Protein AF-A0A954N525-F1 (afdb_monomer_lite)

Sequence (73 aa):
MTNDSSRRDFLKNSSAVLLAAQALGSHRLYAAAPMKKLNIAIIGCGGIMGTHVKGLAARKDEVTIPWLCDVDP

Secondary structure (DSSP, 8-state):
------HHHHHHHHHHHHHHHHHT-TTTTT-----SSEEEEEE--SHHHHHHHHHHHHHT-SEEEEEEE-S--

Radius of gyration: 22.91 Å; chains: 1; bounding box: 68×28×31 Å

Structure (mmCIF, N/CA/C/O backbone):
data_AF-A0A954N525-F1
#
_entry.id   AF-A0A954N525-F1
#
loop_
_atom_site.group_PDB
_atom_site.id
_atom_site.type_symbol
_atom_site.label_atom_id
_atom_site.label_alt_id
_atom_site.label_comp_id
_atom_site.label_asym_id
_atom_site.label_entity_id
_atom_site.label_seq_id
_atom_site.pdbx_PDB_ins_code
_atom_site.Cartn_x
_atom_site.Cartn_y
_atom_site.Cartn_z
_atom_site.occupancy
_atom_site.B_iso_or_equiv
_atom_site.auth_seq_id
_atom_site.auth_comp_id
_atom_site.auth_asym_id
_atom_site.auth_atom_id
_atom_site.pdbx_PDB_model_num
ATOM 1 N N . MET A 1 1 ? -59.887 7.128 -10.438 1.00 41.59 1 MET A N 1
ATOM 2 C CA . MET A 1 1 ? -58.985 6.709 -9.347 1.00 41.59 1 MET A CA 1
ATOM 3 C C . MET A 1 1 ? -57.587 7.181 -9.717 1.00 41.59 1 MET A C 1
ATOM 5 O O . MET A 1 1 ? -56.878 6.483 -10.425 1.00 41.59 1 MET A O 1
ATOM 9 N N . THR A 1 2 ? -57.247 8.417 -9.360 1.00 48.97 2 THR A N 1
ATOM 10 C CA . THR A 1 2 ? -55.925 9.008 -9.601 1.00 48.97 2 THR A CA 1
ATOM 11 C C . THR A 1 2 ? -55.298 9.258 -8.236 1.00 48.97 2 THR A C 1
ATOM 13 O O . THR A 1 2 ? -55.785 10.079 -7.464 1.00 48.97 2 THR A O 1
ATOM 16 N N . ASN A 1 3 ? -54.278 8.469 -7.899 1.00 60.16 3 ASN A N 1
ATOM 17 C CA . ASN A 1 3 ? -53.448 8.681 -6.717 1.00 60.16 3 ASN A CA 1
ATOM 18 C C . ASN A 1 3 ? -52.594 9.934 -6.951 1.00 60.16 3 ASN A C 1
ATOM 20 O O . ASN A 1 3 ? -51.459 9.826 -7.408 1.00 60.16 3 ASN A O 1
ATOM 24 N N . ASP A 1 4 ? -53.133 11.116 -6.659 1.00 58.53 4 ASP A N 1
ATOM 25 C CA . ASP A 1 4 ? -52.340 12.346 -6.625 1.00 58.53 4 ASP A CA 1
ATOM 26 C C . ASP A 1 4 ? -51.564 12.397 -5.307 1.00 58.53 4 ASP A C 1
ATOM 28 O O . ASP A 1 4 ? -51.933 13.078 -4.350 1.00 58.53 4 ASP A O 1
ATOM 32 N N . SER A 1 5 ? -50.465 11.643 -5.239 1.00 66.81 5 SER A N 1
ATOM 33 C CA . SER A 1 5 ? -49.448 11.884 -4.220 1.00 66.81 5 SER A CA 1
ATOM 34 C C . SER A 1 5 ? -48.874 13.278 -4.468 1.00 66.81 5 SER A C 1
ATOM 36 O O . SER A 1 5 ? -48.039 13.470 -5.356 1.00 66.81 5 SER A O 1
ATOM 38 N N . SER A 1 6 ? -49.356 14.278 -3.729 1.00 77.75 6 SER A N 1
ATOM 39 C CA . SER A 1 6 ? -48.917 15.654 -3.941 1.00 77.75 6 SER A CA 1
ATOM 40 C C . SER A 1 6 ? -47.434 15.793 -3.576 1.00 77.75 6 SER A C 1
ATOM 42 O O . SER A 1 6 ? -46.914 15.066 -2.725 1.00 77.75 6 SER A O 1
ATOM 44 N N . ARG A 1 7 ? -46.733 16.779 -4.159 1.00 76.50 7 ARG A N 1
ATOM 45 C CA . ARG A 1 7 ? -45.339 17.112 -3.777 1.00 76.50 7 ARG A CA 1
ATOM 46 C C . ARG A 1 7 ? -45.169 17.244 -2.259 1.00 76.50 7 ARG A C 1
ATOM 48 O O . ARG A 1 7 ? -44.117 16.922 -1.719 1.00 76.50 7 ARG A O 1
ATOM 55 N N . ARG A 1 8 ? -46.209 17.712 -1.568 1.00 77.38 8 ARG A N 1
ATOM 56 C CA . ARG A 1 8 ? -46.227 17.875 -0.114 1.00 77.38 8 ARG A CA 1
ATOM 57 C C . ARG A 1 8 ? -46.315 16.540 0.623 1.00 77.38 8 ARG A C 1
ATOM 59 O O . ARG A 1 8 ? -45.669 16.401 1.656 1.00 77.38 8 ARG A O 1
ATOM 66 N N . ASP A 1 9 ? -47.046 15.568 0.093 1.00 77.81 9 ASP A N 1
ATOM 67 C CA . ASP A 1 9 ? -47.121 14.221 0.673 1.00 77.81 9 ASP A CA 1
ATOM 68 C C . ASP A 1 9 ? -45.818 13.453 0.435 1.00 77.81 9 ASP A C 1
ATOM 70 O O . ASP A 1 9 ? -45.310 12.801 1.345 1.00 77.81 9 ASP A O 1
ATOM 74 N N . PHE A 1 10 ? -45.195 13.641 -0.734 1.00 79.25 10 PHE A N 1
ATOM 75 C CA . PHE A 1 10 ? -43.847 13.138 -1.004 1.00 79.25 10 PHE A CA 1
ATOM 76 C C . PHE A 1 10 ? -42.806 13.715 -0.033 1.00 79.25 10 PHE A C 1
ATOM 78 O O . PHE A 1 10 ? -42.021 12.960 0.537 1.00 79.25 10 PHE A O 1
ATOM 85 N N . LEU A 1 11 ? -42.803 15.034 0.200 1.00 78.50 11 LEU A N 1
ATOM 86 C CA . LEU A 1 11 ? -41.855 15.671 1.124 1.00 78.50 11 LEU A CA 1
ATOM 87 C C . LEU A 1 11 ? -42.070 15.233 2.578 1.00 78.50 11 LEU A C 1
ATOM 89 O O . LEU A 1 11 ? -41.097 14.950 3.278 1.00 78.50 11 LEU A O 1
ATOM 93 N N . LYS A 1 12 ? -43.328 15.114 3.020 1.00 76.25 12 LYS A N 1
ATOM 94 C CA . LYS A 1 12 ? -43.656 14.585 4.353 1.00 76.25 12 LYS A CA 1
ATOM 95 C C . LYS A 1 12 ? -43.143 13.154 4.516 1.00 76.25 12 LYS A C 1
ATOM 97 O O . LYS A 1 12 ? -42.419 12.880 5.471 1.00 76.25 12 LYS A O 1
ATOM 102 N N . ASN A 1 13 ? -43.417 12.281 3.550 1.00 70.94 13 ASN A N 1
ATOM 103 C CA . ASN A 1 13 ? -42.970 10.889 3.610 1.00 70.94 13 ASN A CA 1
ATOM 104 C C . ASN A 1 13 ? -41.440 10.761 3.490 1.00 70.94 13 ASN A C 1
ATOM 106 O O . ASN A 1 13 ? -40.839 9.945 4.183 1.00 70.94 13 ASN A O 1
ATOM 110 N N . SER A 1 14 ? -40.790 11.613 2.690 1.00 64.56 14 SER A N 1
ATOM 111 C CA . SER A 1 14 ? -39.325 11.627 2.540 1.00 64.56 14 SER A CA 1
ATOM 112 C C . SER A 1 14 ? -38.612 12.087 3.815 1.00 64.56 14 SER A C 1
ATOM 114 O O . SER A 1 14 ? -37.573 11.534 4.173 1.00 64.56 14 SER A O 1
ATOM 116 N N . SER A 1 15 ? -39.180 13.058 4.543 1.00 59.94 15 SER A N 1
ATOM 117 C CA . SER A 1 15 ? -38.609 13.526 5.816 1.00 59.94 15 SER A CA 1
ATOM 118 C C . SER A 1 15 ? -38.615 12.450 6.910 1.00 59.94 15 SER A C 1
ATOM 120 O O . SER A 1 15 ? -37.654 12.355 7.674 1.00 59.94 15 SER A O 1
ATOM 122 N N . ALA A 1 16 ? -39.637 11.587 6.939 1.00 60.38 16 ALA A N 1
ATOM 123 C CA . ALA A 1 16 ? -39.711 10.467 7.877 1.00 60.38 16 ALA A CA 1
ATOM 124 C C . ALA A 1 16 ? -38.628 9.404 7.604 1.00 60.38 16 ALA A C 1
ATOM 126 O O . ALA A 1 16 ? -38.029 8.878 8.542 1.00 60.38 16 ALA A O 1
ATOM 127 N N . VAL A 1 17 ? -38.319 9.138 6.328 1.00 60.16 17 VAL A N 1
ATOM 128 C CA . VAL A 1 17 ? -37.250 8.204 5.927 1.00 60.16 17 VAL A CA 1
ATOM 129 C C . VAL A 1 17 ? -35.862 8.758 6.272 1.00 60.16 17 VAL A C 1
ATOM 131 O O . VAL A 1 17 ? -35.020 8.018 6.780 1.00 60.16 17 VAL A O 1
ATOM 134 N N . LEU A 1 18 ? -35.625 10.061 6.071 1.00 59.72 18 LEU A N 1
ATOM 135 C CA . LEU A 1 18 ? -34.349 10.689 6.436 1.00 59.72 18 LEU A CA 1
ATOM 136 C C . LEU A 1 18 ? -34.107 10.697 7.952 1.00 59.72 18 LEU A C 1
ATOM 138 O O . LEU A 1 18 ? -32.996 10.407 8.386 1.00 59.72 18 LEU A O 1
ATOM 142 N N . LEU A 1 19 ? -35.126 10.979 8.769 1.00 59.78 19 LEU A N 1
A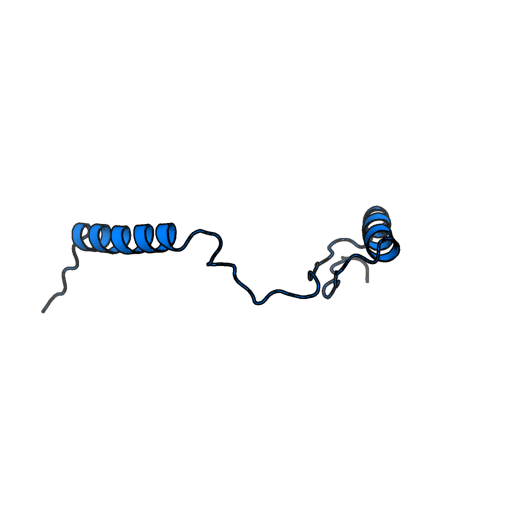TOM 143 C CA . LEU A 1 19 ? -34.992 10.938 10.231 1.00 59.78 19 LEU A CA 1
ATOM 144 C C . LEU A 1 19 ? -34.710 9.520 10.750 1.00 59.78 19 LEU A C 1
ATOM 146 O O . LEU A 1 19 ? -33.872 9.354 11.636 1.00 59.78 19 LEU A O 1
ATOM 150 N N . ALA A 1 20 ? -35.337 8.494 10.164 1.00 59.62 20 ALA A N 1
ATOM 151 C CA . ALA A 1 20 ? -35.044 7.099 10.494 1.00 59.62 20 ALA A CA 1
ATOM 152 C C . ALA A 1 20 ? -33.605 6.698 10.111 1.00 59.62 20 ALA A C 1
ATOM 154 O O . ALA A 1 20 ? -32.928 6.020 10.884 1.00 59.62 20 ALA A O 1
ATOM 155 N N . ALA A 1 21 ? -33.104 7.168 8.963 1.00 59.03 21 ALA A N 1
ATOM 156 C CA . ALA A 1 21 ? -31.721 6.939 8.538 1.00 59.03 21 ALA A CA 1
ATOM 157 C C . ALA A 1 21 ? -30.694 7.626 9.461 1.00 59.03 21 ALA A C 1
ATOM 159 O O . ALA A 1 21 ? -29.641 7.055 9.743 1.00 59.03 21 ALA A O 1
ATOM 160 N N . GLN A 1 22 ? -31.015 8.814 9.984 1.00 59.56 22 GLN A N 1
ATOM 161 C CA . GLN A 1 22 ? -30.173 9.534 10.949 1.00 59.56 22 GLN A CA 1
ATOM 162 C C . GLN A 1 22 ? -30.171 8.840 12.325 1.00 59.56 22 GLN A C 1
ATOM 164 O O . GLN A 1 22 ? -29.121 8.741 12.957 1.00 59.56 22 GLN A O 1
ATOM 169 N N . ALA A 1 23 ? -31.317 8.306 12.769 1.00 61.16 23 ALA A N 1
ATOM 170 C CA . ALA A 1 23 ? -31.438 7.560 14.027 1.00 61.16 23 ALA A CA 1
ATOM 171 C C . ALA A 1 23 ? -30.696 6.211 14.004 1.00 61.16 23 ALA A C 1
ATOM 173 O O . ALA A 1 23 ? -30.222 5.745 15.039 1.00 61.16 23 ALA A O 1
ATOM 174 N N . LEU A 1 24 ? -30.553 5.599 12.824 1.00 58.56 24 LEU A N 1
ATOM 175 C CA . LEU A 1 24 ? -29.765 4.379 12.636 1.00 58.56 24 LEU A CA 1
ATOM 176 C C . LEU A 1 24 ? -28.252 4.623 12.709 1.00 58.56 24 LEU A C 1
ATOM 178 O O . LEU A 1 24 ? -27.500 3.661 12.853 1.00 58.56 24 LEU A O 1
ATOM 182 N N . GLY A 1 25 ? -27.804 5.881 12.674 1.00 55.38 25 GLY A N 1
ATOM 183 C CA . GLY A 1 25 ? -26.395 6.243 12.664 1.00 55.38 25 GLY A CA 1
ATOM 184 C C . GLY A 1 25 ? -25.710 5.794 11.371 1.00 55.38 25 GLY A C 1
ATOM 185 O O . GLY A 1 25 ? -25.798 4.647 10.932 1.00 55.38 25 GLY A O 1
ATOM 186 N N . SER A 1 26 ? -24.927 6.685 10.776 1.00 57.53 26 SER A N 1
ATOM 187 C CA . SER A 1 26 ? -24.057 6.403 9.623 1.00 57.53 26 SER A CA 1
ATOM 188 C C . SER A 1 26 ? -23.127 5.187 9.817 1.00 57.53 26 SER A C 1
ATOM 190 O O . SER A 1 26 ? -22.624 4.633 8.843 1.00 57.53 26 SER A O 1
ATOM 192 N N . HIS A 1 27 ? -22.951 4.715 11.055 1.00 54.84 27 HIS A N 1
ATOM 193 C CA . HIS A 1 27 ? -22.182 3.524 11.421 1.00 54.84 27 HIS A CA 1
ATOM 194 C C . HIS A 1 27 ? -22.888 2.177 11.164 1.00 54.84 27 HIS A C 1
ATOM 196 O O . HIS A 1 27 ? -22.211 1.153 11.116 1.00 54.84 27 HIS A O 1
ATOM 202 N N . ARG A 1 28 ? -24.221 2.130 11.006 1.00 53.81 28 ARG A N 1
ATOM 203 C CA . ARG A 1 28 ? -24.957 0.865 10.774 1.00 53.81 28 ARG A CA 1
ATOM 204 C C . ARG A 1 28 ? -25.112 0.505 9.297 1.00 53.81 28 ARG A C 1
ATOM 206 O O . ARG A 1 28 ? -25.311 -0.666 8.996 1.00 53.81 28 ARG A O 1
ATOM 213 N N . LEU A 1 29 ? -24.972 1.469 8.382 1.00 57.56 29 LEU A N 1
ATOM 214 C CA . LEU A 1 29 ? -25.022 1.216 6.932 1.00 57.56 29 LEU A CA 1
ATOM 215 C C . LEU A 1 29 ? -23.795 0.436 6.421 1.00 57.56 29 LEU A C 1
ATOM 217 O O . LEU A 1 29 ? -23.863 -0.185 5.367 1.00 57.56 29 LEU A O 1
ATOM 221 N N . TYR A 1 30 ? -22.706 0.422 7.197 1.00 58.06 30 TYR A N 1
ATOM 222 C CA . TYR A 1 30 ? -21.451 -0.276 6.898 1.00 58.06 30 TYR A CA 1
ATOM 223 C C . TYR A 1 30 ? -21.082 -1.325 7.954 1.00 58.06 30 TYR A C 1
ATOM 225 O O . TYR A 1 30 ? -19.909 -1.642 8.141 1.00 58.06 30 TYR A O 1
ATOM 233 N N . ALA A 1 31 ? -22.064 -1.901 8.649 1.00 55.62 31 ALA A N 1
ATOM 234 C CA . ALA A 1 31 ? -21.805 -3.054 9.504 1.00 55.62 31 ALA A CA 1
ATOM 235 C C . ALA A 1 31 ? -21.705 -4.332 8.649 1.00 55.62 31 ALA A C 1
ATOM 237 O O . ALA A 1 31 ? -22.548 -5.223 8.733 1.00 55.62 31 ALA A O 1
ATOM 238 N N . ALA A 1 32 ? -20.672 -4.418 7.805 1.00 62.25 32 ALA A N 1
ATOM 239 C CA . ALA A 1 32 ? -20.207 -5.712 7.325 1.00 62.25 32 ALA A CA 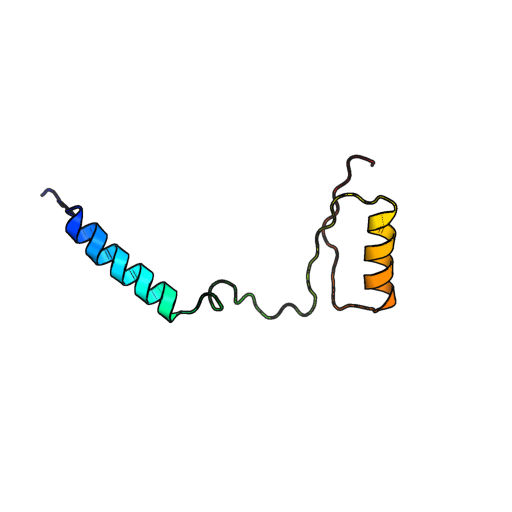1
ATOM 240 C C . ALA A 1 32 ? -19.738 -6.518 8.546 1.00 62.25 32 ALA A C 1
ATOM 242 O O . ALA A 1 32 ? -19.178 -5.946 9.486 1.00 62.25 32 ALA A O 1
ATOM 243 N N . ALA A 1 33 ? -19.986 -7.831 8.552 1.00 68.56 33 ALA A N 1
ATOM 244 C CA . ALA A 1 33 ? -19.443 -8.719 9.578 1.00 68.56 33 ALA A CA 1
ATOM 245 C C . ALA A 1 33 ? -17.952 -8.399 9.797 1.00 68.56 33 ALA A C 1
ATOM 247 O O . ALA A 1 33 ? -17.267 -8.100 8.814 1.00 68.56 33 ALA A O 1
ATOM 248 N N . PRO A 1 34 ? -17.446 -8.421 11.045 1.00 68.69 34 PRO A N 1
ATOM 249 C CA . PRO A 1 34 ? -16.067 -8.042 11.321 1.00 68.69 34 PRO A CA 1
ATOM 250 C C . PRO A 1 34 ? -15.131 -8.880 10.447 1.00 68.69 34 PRO A C 1
ATOM 252 O O . PRO A 1 34 ? -14.997 -10.090 10.637 1.00 68.69 34 PRO A O 1
ATOM 255 N N . MET A 1 35 ? -14.518 -8.248 9.444 1.00 66.19 35 MET A N 1
ATOM 256 C CA . MET A 1 35 ? -13.522 -8.919 8.627 1.00 66.19 35 MET A CA 1
ATOM 257 C C . MET A 1 35 ? -12.271 -9.076 9.479 1.00 66.19 35 MET A C 1
ATOM 25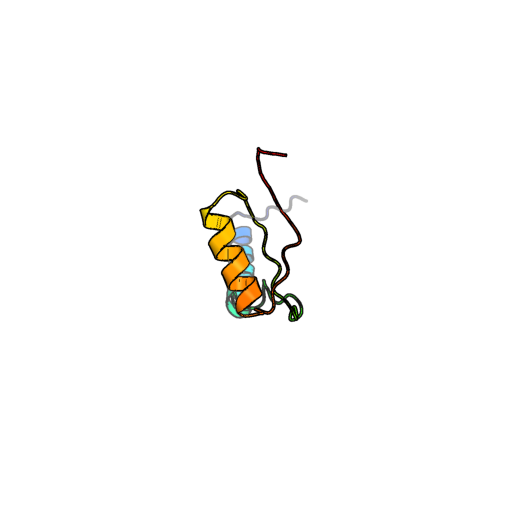9 O O . MET A 1 35 ? -11.698 -8.088 9.929 1.00 66.19 35 MET A O 1
ATOM 263 N N . LYS A 1 36 ? -11.833 -10.324 9.675 1.00 82.25 36 LYS A N 1
ATOM 264 C CA . LYS A 1 36 ? -10.588 -10.627 10.396 1.00 82.25 36 LYS A CA 1
ATOM 265 C C . LYS A 1 36 ? -9.362 -9.975 9.740 1.00 82.25 36 LYS A C 1
ATOM 267 O O . LYS A 1 36 ? -8.376 -9.731 10.416 1.00 82.25 36 LYS A O 1
ATOM 272 N N . LYS A 1 37 ? -9.412 -9.719 8.428 1.00 90.38 37 LYS A N 1
ATOM 273 C CA . LYS A 1 37 ? -8.373 -9.000 7.685 1.00 90.38 37 LYS A CA 1
ATOM 274 C C . LYS A 1 37 ? -8.987 -7.955 6.764 1.00 90.38 37 LYS A C 1
ATOM 276 O O . LYS A 1 37 ? -10.018 -8.212 6.146 1.00 90.38 37 LYS A O 1
ATOM 281 N N . LEU A 1 38 ? -8.341 -6.800 6.646 1.00 90.50 38 LEU A N 1
ATOM 282 C CA . LEU A 1 38 ? -8.756 -5.732 5.742 1.00 90.50 38 LEU A CA 1
ATOM 283 C C . LEU A 1 38 ? -8.332 -6.050 4.299 1.00 90.50 38 LEU A C 1
ATOM 285 O O . LEU A 1 38 ? -7.145 -6.199 4.021 1.00 90.50 38 LEU A O 1
ATOM 289 N N . ASN A 1 39 ? -9.292 -6.100 3.373 1.00 93.44 39 ASN A N 1
ATOM 290 C CA . ASN A 1 39 ? -9.011 -6.213 1.940 1.00 93.44 39 ASN A CA 1
ATOM 291 C C . ASN A 1 39 ? -8.578 -4.855 1.366 1.00 93.44 39 ASN A C 1
ATOM 293 O O . ASN A 1 39 ? -9.313 -3.875 1.484 1.00 93.44 39 ASN A O 1
ATOM 297 N N . ILE A 1 40 ? -7.422 -4.811 0.707 1.00 94.62 40 ILE A N 1
ATOM 298 C CA . ILE A 1 40 ? -6.841 -3.615 0.090 1.00 94.62 40 ILE A CA 1
ATOM 299 C C . ILE A 1 40 ? -6.618 -3.883 -1.403 1.00 94.62 40 ILE A C 1
ATOM 301 O O . ILE A 1 40 ? -6.003 -4.878 -1.771 1.00 94.62 40 ILE A O 1
ATOM 305 N N . ALA A 1 41 ? -7.094 -2.993 -2.271 1.00 95.81 41 ALA A N 1
ATOM 306 C CA . ALA A 1 41 ? -6.741 -3.005 -3.690 1.00 95.81 41 ALA A CA 1
ATOM 307 C C . ALA A 1 41 ? -5.518 -2.112 -3.940 1.00 95.81 41 ALA A C 1
ATOM 309 O O . ALA A 1 41 ? -5.376 -1.068 -3.300 1.00 95.81 41 ALA A O 1
ATOM 310 N N . ILE A 1 42 ? -4.663 -2.502 -4.884 1.00 95.38 42 ILE A N 1
ATOM 311 C CA . ILE A 1 42 ? -3.481 -1.731 -5.286 1.00 95.38 42 ILE A CA 1
ATOM 312 C C . ILE A 1 42 ? -3.611 -1.290 -6.744 1.00 95.38 42 ILE A C 1
ATOM 314 O O . ILE A 1 42 ? -3.976 -2.086 -7.607 1.00 95.38 42 ILE A O 1
ATOM 318 N N . ILE A 1 43 ? -3.275 -0.025 -7.009 1.00 96.00 43 ILE A N 1
ATOM 319 C CA . ILE A 1 43 ? -3.172 0.552 -8.354 1.00 96.00 43 ILE A CA 1
ATOM 320 C C . ILE A 1 43 ? -1.768 1.141 -8.508 1.00 96.00 43 ILE A C 1
ATOM 322 O O . ILE A 1 43 ? -1.368 1.981 -7.700 1.00 96.00 43 ILE A O 1
ATOM 326 N N . GLY A 1 44 ? -1.044 0.703 -9.538 1.00 95.50 44 GLY A N 1
ATOM 327 C 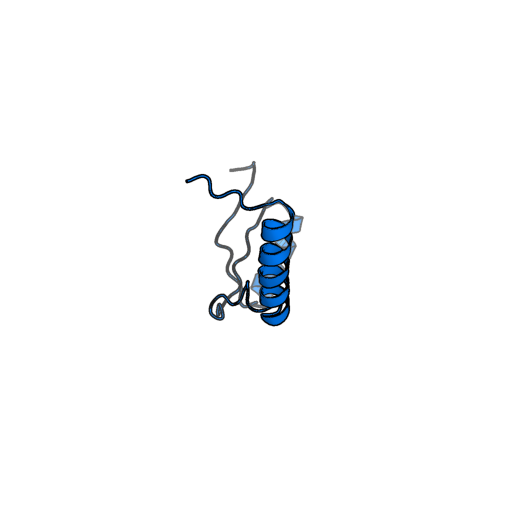CA . GLY A 1 44 ? 0.349 1.062 -9.796 1.00 95.50 44 GLY A CA 1
ATOM 328 C C . GLY A 1 44 ? 1.319 0.315 -8.877 1.00 95.50 44 GLY A C 1
ATOM 329 O O . GLY A 1 44 ? 1.450 0.626 -7.697 1.00 95.50 44 GLY A O 1
ATOM 330 N N . CYS A 1 45 ? 2.046 -0.642 -9.437 1.00 93.69 45 CYS A N 1
ATOM 331 C CA . CYS A 1 45 ? 2.987 -1.564 -8.797 1.00 93.69 45 CYS A CA 1
ATOM 332 C C . CYS A 1 45 ? 4.445 -1.084 -8.872 1.00 93.69 45 CYS A C 1
ATOM 334 O O . CYS A 1 45 ? 5.374 -1.858 -8.642 1.00 93.69 45 CYS A O 1
ATOM 336 N N . GLY A 1 46 ? 4.657 0.199 -9.175 1.00 91.06 46 GLY A N 1
ATOM 337 C CA . GLY A 1 46 ? 5.981 0.811 -9.273 1.00 91.06 46 GLY A CA 1
ATOM 338 C C . GLY A 1 46 ? 6.716 0.964 -7.931 1.00 91.06 46 GLY A C 1
ATOM 339 O O . GLY A 1 46 ? 6.259 0.547 -6.864 1.00 91.06 46 GLY A O 1
ATOM 340 N N . GLY A 1 47 ? 7.876 1.629 -7.969 1.00 93.88 47 GLY A N 1
ATOM 341 C CA . GLY A 1 47 ? 8.825 1.679 -6.846 1.00 93.88 47 GLY A CA 1
ATOM 342 C C . GLY A 1 47 ? 8.235 2.124 -5.499 1.00 93.88 47 GLY A C 1
ATOM 343 O O . GLY A 1 47 ? 8.497 1.489 -4.477 1.00 93.88 47 GLY A O 1
ATOM 344 N N . ILE A 1 48 ? 7.396 3.167 -5.484 1.00 95.81 48 ILE A N 1
ATOM 345 C CA . ILE A 1 48 ? 6.769 3.672 -4.248 1.00 95.81 48 ILE A CA 1
ATOM 346 C C . ILE A 1 48 ? 5.791 2.647 -3.661 1.00 95.81 48 ILE A C 1
ATOM 348 O O . ILE A 1 48 ? 5.796 2.418 -2.449 1.00 95.81 48 ILE A O 1
ATOM 352 N N . MET A 1 49 ? 5.000 1.974 -4.501 1.00 95.69 49 MET A N 1
ATOM 353 C CA . MET A 1 49 ? 4.076 0.934 -4.042 1.00 95.69 49 MET A CA 1
ATOM 354 C C . MET A 1 49 ? 4.819 -0.242 -3.409 1.00 95.69 49 MET A C 1
ATOM 356 O O . MET A 1 49 ? 4.384 -0.777 -2.388 1.00 95.69 49 MET A O 1
ATOM 360 N N . GLY A 1 50 ? 6.004 -0.569 -3.932 1.00 94.94 50 GLY A N 1
ATOM 361 C CA . GLY A 1 50 ? 6.907 -1.537 -3.315 1.00 94.94 50 GLY A CA 1
ATOM 362 C C . GLY A 1 50 ? 7.219 -1.219 -1.847 1.00 94.94 50 GLY A C 1
ATOM 363 O O . GLY A 1 50 ? 7.230 -2.127 -1.017 1.00 94.94 50 GLY A O 1
ATOM 364 N N . THR A 1 51 ? 7.412 0.054 -1.491 1.00 96.44 51 THR A N 1
ATOM 365 C CA . THR A 1 51 ? 7.627 0.478 -0.094 1.00 96.44 51 THR A CA 1
ATOM 366 C C . THR A 1 51 ? 6.382 0.264 0.767 1.00 96.44 51 THR A C 1
ATOM 368 O O . THR A 1 51 ? 6.496 -0.243 1.885 1.00 96.44 51 THR A O 1
ATOM 371 N N . HIS A 1 52 ? 5.192 0.587 0.251 1.00 95.94 52 HIS A N 1
ATOM 372 C CA . HIS A 1 52 ? 3.934 0.371 0.972 1.00 95.94 52 HIS A CA 1
ATOM 373 C C . HIS A 1 52 ? 3.700 -1.115 1.264 1.00 95.94 52 HIS A C 1
ATOM 375 O O . HIS A 1 52 ? 3.506 -1.488 2.423 1.00 95.94 52 HIS A O 1
ATOM 381 N N . VAL A 1 53 ? 3.802 -1.973 0.244 1.00 95.44 53 VAL A N 1
ATOM 382 C CA . VAL A 1 53 ? 3.587 -3.422 0.386 1.00 95.44 53 VAL A CA 1
ATOM 383 C C . VAL A 1 53 ? 4.634 -4.055 1.302 1.00 95.44 53 VAL A C 1
ATOM 385 O O . VAL A 1 53 ? 4.278 -4.844 2.178 1.00 95.44 53 VAL A O 1
ATOM 388 N N . LYS A 1 54 ? 5.912 -3.666 1.179 1.00 95.81 54 LYS A N 1
ATOM 389 C CA . LYS A 1 54 ? 6.971 -4.124 2.097 1.00 95.81 54 LYS A CA 1
ATOM 390 C C . LYS A 1 54 ? 6.679 -3.732 3.542 1.00 95.81 54 LYS A C 1
ATOM 392 O O . LYS A 1 54 ? 6.876 -4.552 4.431 1.00 95.81 54 LYS A O 1
ATOM 397 N N . GLY A 1 55 ? 6.191 -2.514 3.780 1.00 96.00 55 GLY A N 1
ATOM 398 C CA . GLY A 1 55 ? 5.803 -2.060 5.115 1.00 96.00 55 GLY A CA 1
ATOM 399 C C . GLY A 1 55 ? 4.667 -2.893 5.713 1.00 96.00 55 GLY A C 1
ATOM 400 O O . GLY A 1 55 ? 4.783 -3.342 6.852 1.00 96.00 55 GLY A O 1
ATOM 401 N N . LEU A 1 56 ? 3.609 -3.141 4.931 1.00 95.31 56 LEU A N 1
ATOM 402 C CA . LEU A 1 56 ? 2.475 -3.984 5.338 1.00 95.31 56 LEU A CA 1
ATOM 403 C C . LEU A 1 56 ? 2.932 -5.412 5.680 1.00 95.31 56 LEU A C 1
ATOM 405 O O . LEU A 1 56 ? 2.568 -5.959 6.722 1.00 95.31 56 LEU A O 1
ATOM 409 N N . ALA A 1 57 ? 3.782 -5.998 4.831 1.00 93.94 57 ALA A N 1
ATOM 410 C CA . ALA A 1 57 ? 4.305 -7.347 5.025 1.00 93.94 57 ALA A CA 1
ATOM 411 C C . ALA A 1 57 ? 5.244 -7.446 6.239 1.00 93.94 57 ALA A C 1
ATOM 413 O O . ALA A 1 57 ? 5.114 -8.367 7.045 1.00 93.94 57 ALA A O 1
ATOM 414 N N . ALA A 1 58 ? 6.166 -6.491 6.399 1.00 97.06 58 ALA A N 1
ATOM 415 C CA . ALA A 1 58 ? 7.145 -6.486 7.486 1.00 97.06 58 ALA A CA 1
ATOM 416 C C . ALA A 1 58 ? 6.483 -6.351 8.863 1.00 97.06 58 ALA A C 1
ATOM 418 O O . 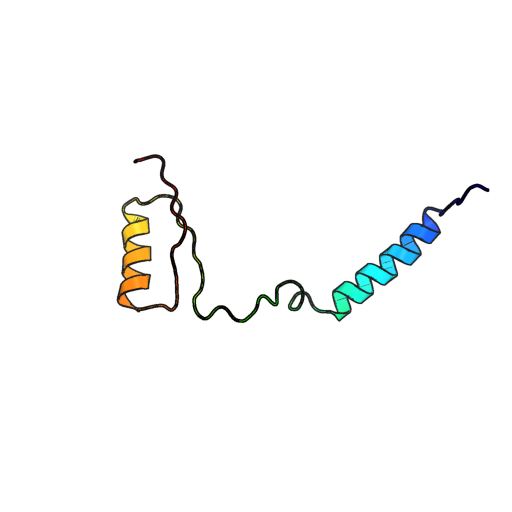ALA A 1 58 ? 6.890 -7.022 9.812 1.00 97.06 58 ALA A O 1
ATOM 419 N N . ARG A 1 59 ? 5.438 -5.522 8.965 1.00 96.31 59 ARG A N 1
ATOM 420 C CA . ARG A 1 59 ? 4.658 -5.362 10.200 1.00 96.31 59 ARG A CA 1
ATOM 421 C C . ARG A 1 59 ? 3.664 -6.495 10.447 1.00 96.31 59 ARG A C 1
ATOM 423 O O . ARG A 1 59 ? 3.153 -6.601 11.556 1.00 96.31 59 ARG A O 1
ATOM 430 N N . LYS A 1 60 ? 3.439 -7.363 9.453 1.00 93.44 60 LYS A N 1
ATOM 431 C CA . LYS A 1 60 ? 2.425 -8.427 9.482 1.00 93.44 60 LYS A CA 1
ATOM 432 C C . LYS A 1 60 ? 1.032 -7.867 9.777 1.00 93.44 60 LYS A C 1
ATOM 434 O O . LYS A 1 60 ? 0.279 -8.460 10.548 1.00 93.44 60 LYS A O 1
ATOM 439 N N . ASP A 1 61 ? 0.715 -6.728 9.162 1.00 94.12 61 ASP A N 1
ATOM 440 C CA . ASP A 1 61 ? -0.593 -6.095 9.315 1.00 94.12 61 ASP A CA 1
ATOM 441 C C . ASP A 1 61 ? -1.693 -7.095 8.899 1.00 94.12 61 ASP A C 1
ATOM 443 O O . ASP A 1 61 ? -1.510 -7.894 7.972 1.00 94.12 61 ASP A O 1
ATOM 447 N N . GLU A 1 62 ? -2.838 -7.084 9.587 1.00 94.75 62 GLU A N 1
ATOM 448 C CA . GLU A 1 62 ? -3.969 -7.979 9.300 1.00 94.75 62 GLU A CA 1
ATOM 449 C C . GLU A 1 62 ? -4.709 -7.545 8.028 1.00 94.75 62 GLU A C 1
ATOM 451 O O . GLU A 1 62 ? -5.852 -7.090 8.051 1.00 94.75 62 GLU A O 1
ATOM 456 N N . VAL A 1 63 ? -4.033 -7.675 6.889 1.00 94.19 63 VAL A N 1
ATOM 457 C CA . VAL A 1 63 ? -4.511 -7.231 5.582 1.00 94.19 63 VAL A CA 1
ATOM 458 C C . VAL A 1 63 ? -4.391 -8.338 4.540 1.00 94.19 63 VAL A C 1
ATOM 460 O O . VAL A 1 63 ? -3.626 -9.299 4.678 1.00 94.19 63 VAL A O 1
ATOM 463 N N . THR A 1 64 ? -5.165 -8.193 3.478 1.00 95.06 64 THR A N 1
ATOM 464 C CA . THR A 1 64 ? -5.172 -9.033 2.280 1.00 95.06 64 THR A CA 1
ATOM 465 C C . THR A 1 64 ? -5.172 -8.119 1.062 1.00 95.06 64 THR A C 1
ATOM 467 O O . THR A 1 64 ? -5.842 -7.091 1.069 1.00 95.06 64 THR A O 1
ATOM 470 N N . ILE A 1 65 ? -4.434 -8.482 0.010 1.00 95.00 65 ILE A N 1
ATOM 471 C CA . ILE A 1 65 ? -4.369 -7.708 -1.240 1.00 95.00 65 ILE A CA 1
ATOM 472 C C . ILE A 1 65 ? -4.960 -8.555 -2.375 1.00 95.00 65 ILE A C 1
ATOM 474 O O . ILE A 1 65 ? -4.217 -9.238 -3.077 1.00 95.00 65 ILE A O 1
ATOM 478 N N . PRO A 1 66 ? -6.296 -8.614 -2.508 1.00 95.50 66 PRO A N 1
ATOM 479 C CA . PRO A 1 66 ? -6.950 -9.468 -3.502 1.00 95.50 66 PRO A CA 1
ATOM 480 C C . PRO A 1 66 ? -6.985 -8.877 -4.919 1.00 95.50 66 PRO A C 1
ATOM 482 O O . PRO A 1 66 ? -7.285 -9.611 -5.858 1.00 95.50 66 PRO A O 1
ATOM 485 N N . TRP A 1 67 ? -6.700 -7.580 -5.090 1.00 96.94 67 TRP A N 1
ATOM 486 C CA . TRP A 1 67 ? -6.770 -6.909 -6.392 1.00 96.94 67 TRP A CA 1
ATOM 487 C C . TRP A 1 67 ? -5.532 -6.069 -6.673 1.00 96.94 67 TRP A C 1
ATOM 489 O O . TRP A 1 67 ? -5.061 -5.321 -5.811 1.00 96.94 67 TRP A O 1
ATOM 499 N N . LEU A 1 68 ? -5.070 -6.171 -7.916 1.00 95.06 68 LEU A N 1
ATOM 500 C CA . LEU A 1 68 ? -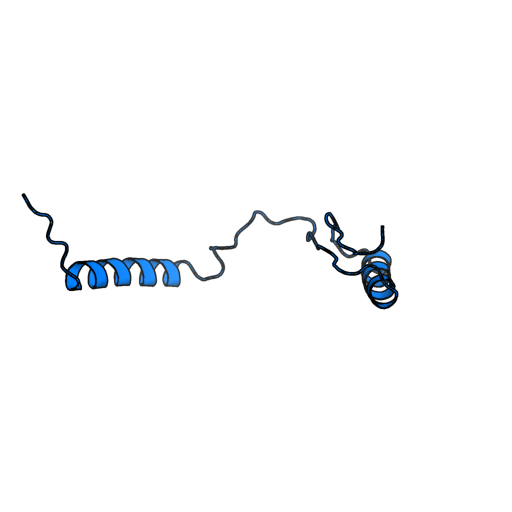3.941 -5.441 -8.464 1.00 95.06 68 LEU A CA 1
ATOM 501 C C . LEU A 1 68 ? -4.337 -4.851 -9.817 1.00 95.06 68 LEU A C 1
ATOM 503 O O . LEU A 1 68 ? -5.033 -5.504 -10.594 1.00 95.06 68 LEU A O 1
ATOM 507 N N . CYS A 1 69 ? -3.892 -3.633 -10.090 1.00 95.81 69 CYS A N 1
ATOM 508 C CA . CYS A 1 69 ? -4.061 -2.972 -11.374 1.00 95.81 69 CYS A CA 1
ATOM 509 C C . CYS A 1 69 ? -2.767 -2.246 -11.734 1.00 95.81 69 CYS A C 1
ATOM 511 O O . CYS A 1 69 ? -2.308 -1.388 -10.978 1.00 95.81 69 CYS A O 1
ATOM 513 N N . ASP A 1 70 ? -2.201 -2.579 -12.886 1.00 95.25 70 ASP A N 1
ATOM 514 C CA . ASP A 1 70 ? -1.104 -1.851 -13.510 1.00 95.25 70 ASP A CA 1
ATOM 515 C C . ASP A 1 70 ? -1.305 -1.856 -15.030 1.00 95.25 70 ASP A C 1
ATOM 517 O O . ASP A 1 70 ? -2.007 -2.718 -15.565 1.00 95.25 70 ASP A O 1
ATOM 521 N N . VAL A 1 71 ? -0.742 -0.861 -15.710 1.00 95.06 71 VAL A N 1
ATOM 522 C CA . VAL A 1 71 ? -0.665 -0.842 -17.175 1.00 95.06 71 VAL A CA 1
ATOM 523 C C . VAL A 1 71 ? 0.436 -1.779 -17.671 1.00 95.06 71 VAL A C 1
ATOM 525 O O . VAL A 1 71 ? 0.330 -2.308 -18.778 1.00 95.06 71 VAL A O 1
ATOM 528 N N . ASP A 1 72 ? 1.457 -1.996 -16.839 1.00 90.94 72 ASP A N 1
ATOM 529 C CA . ASP A 1 72 ? 2.563 -2.901 -17.116 1.00 90.94 72 ASP A CA 1
ATOM 530 C C . ASP A 1 72 ? 2.171 -4.347 -16.729 1.00 90.94 72 ASP A C 1
ATOM 532 O O . ASP A 1 72 ? 1.777 -4.570 -15.579 1.00 90.94 72 ASP A O 1
ATOM 536 N N . PRO A 1 73 ? 2.231 -5.320 -17.665 1.00 82.50 73 PRO A N 1
ATOM 537 C CA . PRO A 1 73 ? 1.899 -6.725 -17.399 1.00 82.50 73 PRO A CA 1
ATOM 538 C C . PRO A 1 73 ? 2.788 -7.417 -16.359 1.00 82.50 73 PRO A C 1
ATOM 540 O O . PRO A 1 73 ? 4.015 -7.160 -16.348 1.00 82.50 73 PRO A O 1
#

pLDDT: mean 79.26, std 16.79, range [41.59, 97.06]

Foldseek 3Di:
DDPCCDPVVVVVVVVVVVVVVVVCPPVNVPPDPPDQAAEDEEEDPDDVVVVVVCVCVVVVHRYDHPYYHYPPD